Protein AF-A0A356BD73-F1 (afdb_monomer)

pLDDT: mean 81.14, std 15.28, range [37.88, 96.62]

Radius of gyration: 16.32 Å; Cα contacts (8 Å, |Δi|>4): 217; chains: 1; bounding box: 42×40×51 Å

Solvent-accessible surface area (backbone atoms only — not comparable to full-atom values): 10034 Å² total; per-residue (Å²): 132,86,65,68,78,55,99,70,80,75,83,82,78,76,47,51,82,66,52,48,73,67,56,52,49,52,52,56,50,57,73,67,50,93,64,53,36,95,44,61,46,56,65,78,54,105,73,53,75,69,54,76,67,89,63,57,43,57,59,47,44,9,49,17,48,51,39,27,76,73,53,18,36,55,14,18,31,51,34,12,46,51,12,33,91,86,42,83,63,45,68,65,70,75,37,61,70,59,16,45,50,31,33,51,51,20,49,43,48,51,69,70,44,62,80,44,76,42,32,64,66,61,42,60,47,49,59,97,35,68,64,52,43,51,47,26,49,50,46,67,70,37,33,67,78,66,33,40,81,58,80,91,34,71,56,52,53,52,25,50,52,56,40,49,69,68,66,52,72,89,82,81,77,132

Foldseek 3Di:
DFDFPDPDDPPPDQLLVVADPVLVVVLVVQCPDDAQDNLAGDPDDPPRPLALDADQESNSLNSLSVSVVVNRLSSLLRNLLQQDPPRPRYDGPHDPVSSLVSNLVSLVVLVVCVPPGSSVVSCVNVPPDVSNLVSLVSNQVCCVVRRGDCPPPVSNVVSVVSNCVVPPPPPPDD

Sequence (174 aa):
MIELNASYSPQQFWLGNFVTDTHMNDIIQAEQQPKCHEKFVFPYTEQSSGSFVPLYTLEEQAVCQVMAHRGCIPATLLFGYSMTTEYESSARVICEVNSFQYMFLGIAALLYHHRDRGFYHELQFLYGNMLLYKMCRFLIANNARLGFNVNGHPVMEFCQEVVQEVDVPNTLDS

Nearest PDB structures (foldseek):
  9ez1-assembly1_A  TM=2.229E-01  e=5.476E+00  Danio rerio
  1ovl-assembly1_C  TM=2.489E-01  e=8.134E+00  Homo sapiens

Secondary structure (DSSP, 8-state):
---B----------GGGG--HHHHHHHHHHHHS--SSTT------TT---------SHHHHHHHHHHHHTT-HHHHHHHHHHTSTT-TTS-----HHHHHHHHHHHHHHHHHHTTSTTHHHHHTTTTT-HHHHHHHHHHHHHTTTTTB--TT-HHHHHHHHHHHHHHS------

Structure (mmCIF, N/CA/C/O backbone):
data_AF-A0A356BD73-F1
#
_entry.id   AF-A0A356BD73-F1
#
loop_
_atom_site.group_PDB
_atom_site.id
_atom_site.type_symbol
_atom_site.label_atom_id
_atom_site.label_alt_id
_atom_site.label_comp_id
_atom_site.label_asym_id
_atom_site.label_entity_id
_atom_site.label_seq_id
_atom_site.pdbx_PDB_ins_code
_atom_site.Cartn_x
_atom_site.Cartn_y
_atom_site.Cartn_z
_atom_site.occupancy
_atom_site.B_iso_or_equiv
_atom_site.auth_seq_id
_atom_site.auth_comp_id
_atom_site.auth_asym_id
_atom_site.auth_atom_id
_atom_site.pdbx_PDB_model_num
ATOM 1 N N . MET A 1 1 ? 4.579 -16.353 -5.656 1.00 39.03 1 MET A N 1
ATOM 2 C CA . MET A 1 1 ? 5.858 -15.991 -5.012 1.00 39.03 1 MET A CA 1
ATOM 3 C C . MET A 1 1 ? 6.636 -15.223 -6.065 1.00 39.03 1 MET A C 1
ATOM 5 O O . MET A 1 1 ? 6.817 -15.778 -7.139 1.00 39.03 1 MET A O 1
ATOM 9 N N . ILE A 1 2 ? 6.929 -13.937 -5.856 1.00 48.56 2 ILE A N 1
ATOM 10 C CA . ILE A 1 2 ? 7.635 -13.133 -6.866 1.00 48.56 2 ILE A CA 1
ATOM 11 C C . ILE A 1 2 ? 9.124 -13.465 -6.740 1.00 48.56 2 ILE A C 1
ATOM 13 O O . ILE A 1 2 ? 9.706 -13.223 -5.683 1.00 48.56 2 ILE A O 1
ATOM 17 N N . GLU A 1 3 ? 9.713 -14.073 -7.770 1.00 44.47 3 GLU A N 1
ATOM 18 C CA . GLU A 1 3 ? 11.138 -14.414 -7.779 1.00 44.47 3 GLU A CA 1
ATOM 19 C C . GLU A 1 3 ? 11.983 -13.142 -7.926 1.00 44.47 3 GLU A C 1
ATOM 21 O O . GLU A 1 3 ? 11.762 -12.327 -8.823 1.00 44.47 3 GLU A O 1
ATOM 26 N N . LEU A 1 4 ? 12.923 -12.959 -6.997 1.00 50.62 4 LEU A N 1
ATOM 27 C CA . LEU A 1 4 ? 13.861 -11.840 -6.944 1.00 50.62 4 LEU A CA 1
ATOM 28 C C . LEU A 1 4 ? 15.207 -12.308 -7.498 1.00 50.62 4 LEU A C 1
ATOM 30 O O . LEU A 1 4 ? 15.822 -13.207 -6.931 1.00 50.62 4 LEU A O 1
ATOM 34 N N . ASN A 1 5 ? 15.700 -11.665 -8.556 1.00 53.47 5 ASN A N 1
ATOM 35 C CA . ASN A 1 5 ? 17.013 -11.974 -9.140 1.00 53.47 5 ASN A CA 1
ATOM 36 C C . ASN A 1 5 ? 18.177 -11.168 -8.523 1.00 53.47 5 ASN A C 1
ATOM 38 O O . ASN A 1 5 ? 19.206 -10.977 -9.170 1.00 53.47 5 ASN A O 1
ATOM 42 N N . ALA A 1 6 ? 18.052 -10.678 -7.284 1.00 49.66 6 ALA A N 1
ATOM 43 C CA . ALA A 1 6 ? 19.052 -9.802 -6.667 1.00 49.66 6 ALA A CA 1
ATOM 44 C C . ALA A 1 6 ? 19.746 -10.436 -5.449 1.00 49.66 6 ALA A C 1
ATOM 46 O O . ALA A 1 6 ? 19.098 -10.948 -4.541 1.00 49.66 6 ALA A O 1
ATOM 47 N N . SER A 1 7 ? 21.075 -10.293 -5.372 1.00 47.16 7 SER A N 1
ATOM 48 C CA . SER A 1 7 ? 21.931 -10.639 -4.220 1.00 47.16 7 SER A CA 1
ATOM 49 C C . SER A 1 7 ? 21.804 -9.661 -3.036 1.00 47.16 7 SER A C 1
ATOM 51 O O . SER A 1 7 ? 22.706 -9.558 -2.204 1.00 47.16 7 SER A O 1
ATOM 53 N N . TYR A 1 8 ? 20.719 -8.888 -2.985 1.00 45.91 8 TYR A N 1
ATOM 54 C CA . TYR A 1 8 ? 20.432 -7.912 -1.943 1.00 45.91 8 TYR A CA 1
ATOM 55 C C . TYR A 1 8 ? 19.496 -8.579 -0.937 1.00 45.91 8 TYR A C 1
ATOM 57 O O . TYR A 1 8 ? 18.378 -8.944 -1.285 1.00 45.91 8 TYR A O 1
ATOM 65 N N . SER A 1 9 ? 19.961 -8.766 0.298 1.00 46.22 9 SER A N 1
ATOM 66 C CA . SER A 1 9 ? 19.126 -9.217 1.415 1.00 46.22 9 SER A CA 1
ATOM 67 C C . SER A 1 9 ? 18.729 -7.989 2.233 1.00 46.22 9 SER A C 1
ATOM 69 O O . SER A 1 9 ? 19.384 -7.715 3.245 1.00 46.22 9 SER A O 1
ATOM 71 N N . PRO A 1 10 ? 17.721 -7.200 1.812 1.00 53.19 10 PRO A N 1
ATOM 72 C CA . PRO A 1 10 ? 17.228 -6.120 2.650 1.00 53.19 10 PRO A CA 1
ATOM 73 C C . PRO A 1 10 ? 16.808 -6.729 3.987 1.00 53.19 10 PRO A C 1
ATOM 75 O O . PRO A 1 10 ? 16.071 -7.716 4.020 1.00 53.19 10 PRO A O 1
ATOM 78 N N . GLN A 1 11 ? 17.300 -6.174 5.094 1.00 54.62 11 GLN A N 1
ATOM 79 C CA . GLN A 1 11 ? 16.805 -6.564 6.408 1.00 54.62 11 GLN A CA 1
ATOM 80 C C . GLN A 1 11 ? 15.311 -6.229 6.446 1.00 54.62 11 GLN A C 1
ATOM 82 O O . GLN A 1 11 ? 14.909 -5.068 6.372 1.00 54.62 11 GLN A O 1
ATOM 87 N N . GLN A 1 12 ? 14.474 -7.265 6.470 1.00 65.88 12 GLN A N 1
ATOM 88 C CA . GLN A 1 12 ? 13.034 -7.111 6.593 1.00 65.88 12 GLN A CA 1
ATOM 89 C C . GLN A 1 12 ? 12.735 -6.758 8.049 1.00 65.88 12 GLN A C 1
ATOM 91 O O . GLN A 1 12 ? 12.734 -7.622 8.922 1.00 65.88 12 GLN A O 1
ATOM 96 N N . PHE A 1 13 ? 12.542 -5.470 8.326 1.00 70.19 13 PHE A N 1
ATOM 97 C CA . PHE A 1 13 ? 12.219 -5.008 9.670 1.00 70.19 13 PHE A CA 1
ATOM 98 C C . PHE A 1 13 ? 10.726 -5.174 9.957 1.00 70.19 13 PHE A C 1
ATOM 100 O O . PHE A 1 13 ? 9.863 -4.687 9.220 1.00 70.19 13 PHE A O 1
ATOM 107 N N . TRP A 1 14 ? 10.433 -5.851 11.063 1.00 85.62 14 TRP A N 1
ATOM 108 C CA . TRP A 1 14 ? 9.112 -5.849 11.671 1.00 85.62 14 TRP A CA 1
ATOM 109 C C . TRP A 1 14 ? 8.980 -4.620 12.575 1.00 85.62 14 TRP A C 1
ATOM 111 O O . TRP A 1 14 ? 9.546 -4.568 13.667 1.00 85.62 14 TRP A O 1
A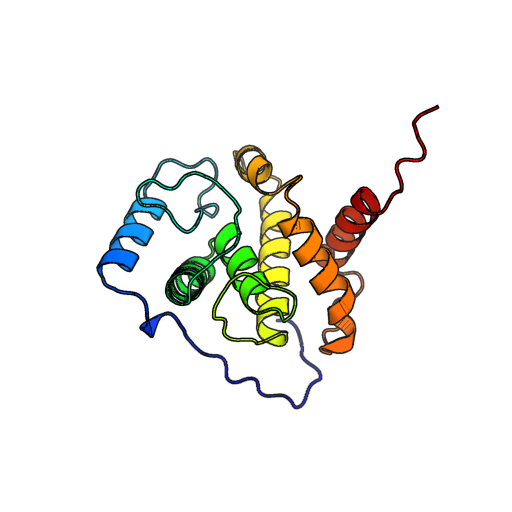TOM 121 N N . LEU A 1 15 ? 8.245 -3.620 12.096 1.00 86.50 15 LEU A N 1
ATOM 122 C CA . LEU A 1 15 ? 7.874 -2.414 12.828 1.00 86.50 15 LEU A CA 1
ATOM 123 C C . LEU A 1 15 ? 6.766 -2.671 13.847 1.00 86.50 15 LEU A C 1
ATOM 125 O O . LEU A 1 15 ? 6.586 -1.856 14.742 1.00 86.50 15 LEU A O 1
ATOM 129 N N . GLY A 1 16 ? 6.055 -3.802 13.773 1.00 82.69 16 GLY A N 1
ATOM 130 C CA . GLY A 1 16 ? 4.978 -4.123 14.715 1.00 82.69 16 GLY A CA 1
ATOM 131 C C . GLY A 1 16 ? 5.400 -4.119 16.195 1.00 82.69 16 GLY A C 1
ATOM 132 O O . GLY A 1 16 ? 4.548 -3.999 17.063 1.00 82.69 16 GLY A O 1
ATOM 133 N N . ASN A 1 17 ? 6.702 -4.166 16.497 1.00 85.00 17 ASN A N 1
ATOM 134 C CA . ASN A 1 17 ? 7.230 -3.986 17.856 1.00 85.00 17 ASN A CA 1
ATOM 135 C C . ASN A 1 17 ? 7.041 -2.561 18.421 1.00 85.00 17 ASN A C 1
ATOM 137 O O . ASN A 1 17 ? 7.172 -2.372 19.625 1.00 85.00 17 ASN A O 1
ATOM 141 N N . PHE A 1 18 ? 6.756 -1.567 17.574 1.00 85.31 18 PHE A N 1
ATOM 142 C CA . PHE A 1 18 ? 6.433 -0.192 17.977 1.00 85.31 18 PHE A CA 1
ATOM 143 C C . PHE A 1 18 ? 4.932 0.014 18.243 1.00 85.31 18 PHE A C 1
ATOM 145 O O . PHE A 1 18 ? 4.508 1.104 18.624 1.00 85.31 18 PHE A O 1
ATOM 152 N N . VAL A 1 19 ? 4.107 -1.015 18.033 1.00 88.00 19 VAL A N 1
ATOM 153 C CA . VAL A 1 19 ? 2.661 -0.949 18.259 1.00 88.00 19 VAL A CA 1
ATOM 154 C C . VAL A 1 19 ? 2.375 -1.153 19.747 1.00 88.00 19 VAL A C 1
ATOM 156 O O . VAL A 1 19 ? 2.869 -2.095 20.361 1.00 88.00 19 VAL A O 1
ATOM 159 N N . THR A 1 20 ? 1.582 -0.256 20.334 1.00 88.44 20 THR A N 1
ATOM 160 C CA . THR A 1 20 ? 1.155 -0.332 21.736 1.00 88.44 20 THR A CA 1
ATOM 161 C C . THR A 1 20 ? -0.132 -1.147 21.864 1.00 88.44 20 THR A C 1
ATOM 163 O O . THR A 1 20 ? -0.847 -1.354 20.881 1.00 88.44 20 THR A O 1
ATOM 166 N N . ASP A 1 21 ? -0.485 -1.553 23.084 1.00 87.62 21 ASP A N 1
ATOM 167 C CA . ASP A 1 21 ? -1.770 -2.217 23.342 1.00 87.62 21 ASP A CA 1
ATOM 168 C C . ASP A 1 21 ? -2.966 -1.346 22.924 1.00 87.62 21 ASP A C 1
ATOM 170 O O . ASP A 1 21 ? -3.956 -1.860 22.409 1.00 87.62 21 ASP A O 1
ATOM 174 N N . THR A 1 22 ? -2.860 -0.021 23.078 1.00 86.25 22 THR A N 1
ATOM 175 C CA . THR A 1 22 ? -3.878 0.930 22.608 1.00 86.25 22 THR A CA 1
ATOM 176 C C . THR A 1 22 ? -4.063 0.831 21.099 1.00 86.25 22 THR A C 1
ATOM 178 O O . THR A 1 22 ? -5.174 0.594 20.641 1.00 86.25 22 THR A O 1
ATOM 181 N N . HIS A 1 23 ? -2.971 0.889 20.330 1.00 87.25 23 HIS A N 1
ATOM 182 C CA . HIS A 1 23 ? -3.038 0.731 18.877 1.00 87.25 23 HIS A CA 1
ATOM 183 C C . HIS A 1 23 ? -3.635 -0.627 18.474 1.00 87.25 23 HIS A C 1
ATOM 185 O O . HIS A 1 23 ? -4.400 -0.712 17.517 1.00 87.25 23 HIS A O 1
ATOM 191 N N . MET A 1 24 ? -3.312 -1.703 19.199 1.00 87.25 24 MET A N 1
ATOM 192 C CA . MET A 1 24 ? -3.894 -3.021 18.932 1.00 87.25 24 MET A CA 1
ATOM 193 C C . MET A 1 24 ? -5.399 -3.061 19.195 1.00 87.25 24 MET A C 1
ATOM 195 O O . MET A 1 24 ? -6.131 -3.669 18.411 1.00 87.25 24 MET A O 1
ATOM 199 N N . ASN A 1 25 ? -5.866 -2.411 20.261 1.00 85.38 25 ASN A N 1
ATOM 200 C CA . ASN A 1 25 ? -7.292 -2.283 20.546 1.00 85.38 25 ASN A CA 1
ATOM 201 C C . ASN A 1 25 ? -8.006 -1.487 19.447 1.00 85.38 25 ASN A C 1
ATOM 203 O O . ASN A 1 25 ? -9.061 -1.923 18.989 1.00 85.38 25 ASN A O 1
ATOM 207 N N . ASP A 1 26 ? -7.399 -0.404 18.958 1.00 82.56 26 ASP A N 1
ATOM 208 C CA . ASP A 1 26 ? -7.949 0.401 17.862 1.00 82.56 26 ASP A CA 1
ATOM 209 C C . ASP A 1 26 ? -8.076 -0.419 16.570 1.00 82.56 26 ASP A C 1
ATOM 211 O O . ASP A 1 26 ? -9.109 -0.377 15.900 1.00 82.56 26 ASP A O 1
ATOM 215 N N . ILE A 1 27 ? -7.064 -1.235 16.241 1.00 85.56 27 ILE A N 1
ATOM 216 C CA . ILE A 1 27 ? -7.114 -2.154 15.091 1.00 85.56 27 ILE A CA 1
ATOM 217 C C . ILE A 1 27 ? -8.271 -3.146 15.248 1.00 85.56 27 ILE A C 1
ATOM 219 O O . ILE A 1 27 ? -9.057 -3.327 14.318 1.00 85.56 27 ILE A O 1
ATOM 223 N N . ILE A 1 28 ? -8.393 -3.786 16.416 1.00 86.25 28 ILE A N 1
ATOM 224 C CA . ILE A 1 28 ? -9.462 -4.759 16.689 1.00 86.25 28 ILE A CA 1
ATOM 225 C C . ILE A 1 28 ? -10.837 -4.091 16.578 1.00 86.25 28 ILE A C 1
ATOM 227 O O . ILE A 1 28 ? -11.763 -4.670 16.009 1.00 86.25 28 ILE A O 1
ATOM 231 N N . GLN A 1 29 ? -10.980 -2.867 17.084 1.00 82.44 29 GLN A N 1
ATOM 232 C CA . GLN A 1 29 ? -12.223 -2.112 16.993 1.00 82.44 29 GLN A CA 1
ATOM 233 C C . GLN A 1 29 ? -12.560 -1.755 15.538 1.00 82.44 29 GLN A C 1
ATOM 235 O O . GLN A 1 29 ? -13.697 -1.958 15.110 1.00 82.44 29 GLN A O 1
ATOM 240 N N . ALA A 1 30 ? -11.588 -1.290 14.750 1.00 79.00 30 ALA A N 1
ATOM 241 C CA . ALA A 1 30 ? -11.773 -0.986 13.329 1.00 79.00 30 ALA A CA 1
ATOM 242 C C . ALA A 1 30 ? -12.164 -2.236 12.513 1.00 79.00 30 ALA A C 1
ATOM 244 O O . ALA A 1 30 ? -13.038 -2.195 11.642 1.00 79.00 30 ALA A O 1
ATOM 245 N N . GLU A 1 31 ? -11.591 -3.396 12.840 1.00 82.12 31 GLU A N 1
ATOM 246 C CA . GLU A 1 31 ? -11.967 -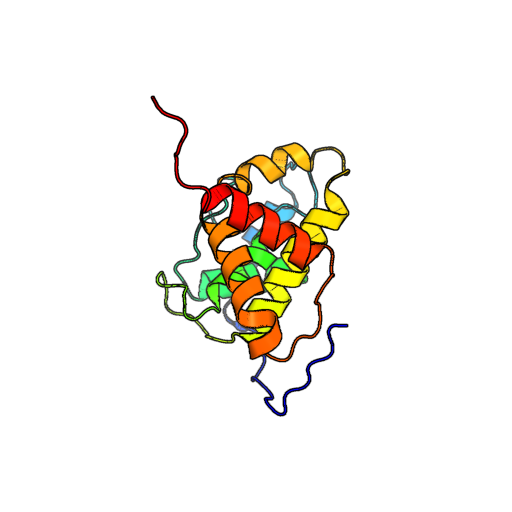4.685 12.248 1.00 82.12 31 GLU A CA 1
ATOM 247 C C . GLU A 1 31 ? -13.407 -5.110 12.576 1.00 82.12 31 GLU A C 1
ATOM 249 O O . GLU A 1 31 ? -13.988 -5.900 11.832 1.00 82.12 31 GLU A O 1
ATOM 254 N N . GLN A 1 32 ? -14.022 -4.569 13.626 1.00 83.06 32 GLN A N 1
ATOM 255 C CA . GLN A 1 32 ? -15.405 -4.873 14.015 1.00 83.06 32 GLN A CA 1
ATOM 256 C C . GLN A 1 32 ? -16.428 -3.866 13.481 1.00 83.06 32 GLN A C 1
ATOM 258 O O . GLN A 1 32 ? -17.625 -4.157 13.474 1.00 83.06 32 GLN A O 1
ATOM 263 N N . GLN A 1 33 ? -15.988 -2.697 13.010 1.00 77.88 33 GLN A N 1
ATOM 264 C CA . GLN A 1 33 ? -16.898 -1.691 12.474 1.00 77.88 33 GLN A CA 1
ATOM 265 C C . GLN A 1 33 ? -17.633 -2.186 11.212 1.00 77.88 33 GLN A C 1
ATOM 267 O O . GLN A 1 33 ? -17.058 -2.955 10.421 1.00 77.88 33 GLN A O 1
ATOM 272 N N . PRO A 1 34 ? -18.892 -1.740 10.998 1.00 76.62 34 PRO A N 1
ATOM 273 C CA . PRO A 1 34 ? -19.625 -2.002 9.766 1.00 76.62 34 PRO A CA 1
ATOM 274 C C . PRO A 1 34 ? -18.846 -1.488 8.555 1.00 76.62 34 PRO A C 1
ATOM 276 O O . PRO A 1 34 ? -18.444 -0.329 8.518 1.00 76.62 34 PRO A O 1
ATOM 279 N N . LYS A 1 35 ? -18.656 -2.355 7.564 1.00 78.69 35 LYS A N 1
ATOM 280 C CA . LYS A 1 35 ? -17.924 -2.062 6.328 1.00 78.69 35 LYS A CA 1
ATOM 281 C C . LYS A 1 35 ? -18.596 -2.732 5.147 1.00 78.69 35 LYS A C 1
ATOM 283 O O . LYS A 1 35 ? -19.306 -3.726 5.315 1.00 78.69 35 LYS A O 1
ATOM 288 N N . CYS A 1 36 ? -18.372 -2.189 3.958 1.00 82.56 36 CYS A N 1
ATOM 289 C CA . CYS A 1 36 ? -18.899 -2.766 2.730 1.00 82.56 36 CYS A CA 1
ATOM 290 C C . CYS A 1 36 ? -18.032 -3.926 2.229 1.00 82.56 36 CYS A C 1
ATOM 292 O O . CYS A 1 36 ? -18.533 -4.760 1.479 1.00 82.56 36 CYS A O 1
ATOM 294 N N . HIS A 1 37 ? -16.772 -4.025 2.673 1.00 85.94 37 HIS A N 1
ATOM 295 C CA . HIS A 1 37 ? -15.905 -5.169 2.391 1.00 85.94 37 HIS A CA 1
ATOM 296 C C . HIS A 1 37 ? -14.920 -5.465 3.534 1.00 85.94 37 HIS A C 1
ATOM 298 O O . HIS A 1 37 ? -14.205 -4.577 3.984 1.00 85.94 37 HIS A O 1
ATOM 304 N N . GLU A 1 38 ? -14.804 -6.728 3.963 1.00 84.50 38 GLU A N 1
ATOM 305 C CA . GLU A 1 38 ? -14.040 -7.130 5.163 1.00 84.50 38 GLU A CA 1
ATOM 306 C C . GLU A 1 38 ? -12.545 -6.790 5.123 1.00 84.50 38 GLU A C 1
ATOM 308 O O . GLU A 1 38 ? -11.927 -6.569 6.163 1.00 84.50 38 GLU A O 1
ATOM 313 N N . LYS A 1 39 ? -11.957 -6.748 3.925 1.00 86.81 39 LYS A N 1
ATOM 314 C CA . LYS A 1 39 ? -10.533 -6.430 3.718 1.00 86.81 39 LYS A CA 1
ATOM 315 C C . LYS A 1 39 ? -10.247 -4.942 3.515 1.00 86.81 39 LYS A C 1
ATOM 317 O O . LYS A 1 39 ? -9.103 -4.573 3.258 1.00 86.81 39 LYS A O 1
ATOM 322 N N . PHE A 1 40 ? -11.264 -4.093 3.622 1.00 83.88 40 PHE A N 1
ATOM 323 C CA . PHE A 1 40 ? -11.131 -2.646 3.524 1.00 83.88 40 PHE A CA 1
ATOM 324 C C . PHE A 1 40 ? -11.254 -2.033 4.915 1.00 83.88 40 PHE A C 1
ATOM 326 O O . PHE A 1 40 ? -12.345 -1.815 5.430 1.00 83.88 40 PHE A O 1
ATOM 333 N N . VAL A 1 41 ? -10.105 -1.819 5.555 1.00 82.31 41 VAL A N 1
ATOM 334 C CA . VAL A 1 41 ? -10.029 -1.176 6.870 1.00 82.31 41 VAL A CA 1
ATOM 335 C C . VAL A 1 41 ? -9.023 -0.039 6.773 1.00 82.31 41 VAL A C 1
ATOM 337 O O . VAL A 1 41 ? -7.826 -0.274 6.631 1.00 82.31 41 VAL A O 1
ATOM 340 N N . PHE A 1 42 ? -9.478 1.206 6.806 1.00 74.06 42 PHE A N 1
ATOM 341 C CA . PHE A 1 42 ? -8.552 2.330 6.705 1.00 74.06 42 PHE A CA 1
ATOM 342 C C . PHE A 1 42 ? -7.756 2.477 8.006 1.00 74.06 42 PHE A C 1
ATOM 344 O O . PHE A 1 42 ? -8.361 2.559 9.077 1.00 74.06 42 PHE A O 1
ATOM 351 N N . PRO A 1 43 ? -6.416 2.471 7.936 1.00 64.06 43 PRO A N 1
ATOM 352 C CA . PRO A 1 43 ? -5.591 2.700 9.107 1.00 64.06 43 PRO A CA 1
ATOM 353 C C . PRO A 1 43 ? -5.702 4.177 9.518 1.00 64.06 43 PRO A C 1
ATOM 355 O O . PRO A 1 43 ? -5.758 5.053 8.661 1.00 64.06 43 PRO A O 1
ATOM 358 N N . TYR A 1 44 ? -5.692 4.437 10.826 1.00 58.03 44 TYR A N 1
ATOM 359 C CA . TYR A 1 44 ? -5.688 5.764 11.456 1.00 58.03 44 TYR A CA 1
ATOM 360 C C . TYR A 1 44 ? -6.963 6.600 11.388 1.00 58.03 44 TYR A C 1
ATOM 362 O O . TYR A 1 44 ? -7.326 7.202 10.384 1.00 58.03 44 TYR A O 1
ATOM 370 N N . THR A 1 45 ? -7.599 6.697 12.550 1.00 51.38 45 THR A N 1
ATOM 371 C CA . THR A 1 45 ? -8.048 7.913 13.256 1.00 51.38 45 THR A CA 1
ATOM 372 C C . THR A 1 45 ? -8.822 7.410 14.475 1.00 51.38 45 THR A C 1
ATOM 374 O O . THR A 1 45 ? -9.413 6.334 14.402 1.00 51.38 45 THR A O 1
ATOM 377 N N . GLU A 1 46 ? -8.891 8.173 15.570 1.00 47.84 46 GLU A N 1
ATOM 378 C CA . GLU A 1 46 ? -9.754 7.865 16.735 1.00 47.84 46 GLU A CA 1
ATOM 379 C C . GLU A 1 46 ? -11.225 7.565 16.341 1.00 47.84 46 GLU A C 1
ATOM 381 O O . GLU A 1 46 ? -12.012 7.083 17.153 1.00 47.84 46 GLU A O 1
ATOM 386 N N . GLN A 1 47 ? -11.602 7.842 15.083 1.00 44.09 47 GLN A N 1
ATOM 387 C CA . GLN A 1 47 ? -12.901 7.571 14.472 1.00 44.09 47 GLN A CA 1
ATOM 388 C C . GLN A 1 47 ? -12.828 7.154 12.985 1.00 44.09 47 GLN A C 1
ATOM 390 O O . GLN A 1 47 ? -13.743 7.494 12.240 1.00 44.09 47 GLN A O 1
ATOM 395 N N . SER A 1 48 ? -11.781 6.445 12.530 1.00 48.88 48 SER A N 1
ATOM 396 C CA . SER A 1 48 ? -11.747 5.760 11.211 1.00 48.88 48 SER A CA 1
ATOM 397 C C . SER A 1 48 ? -12.440 6.532 10.065 1.00 48.88 48 SER A C 1
ATOM 399 O O . SER A 1 48 ? -13.478 6.115 9.552 1.00 48.88 48 SER A O 1
ATOM 401 N N . SER A 1 49 ? -11.891 7.682 9.673 1.00 49.22 49 SER A N 1
ATOM 402 C CA . SER A 1 49 ? -12.480 8.648 8.728 1.00 49.22 49 SER A CA 1
ATOM 403 C C . SER A 1 49 ? -12.543 8.191 7.257 1.00 49.22 49 SER A C 1
ATOM 405 O O . SER A 1 49 ? -12.690 9.017 6.353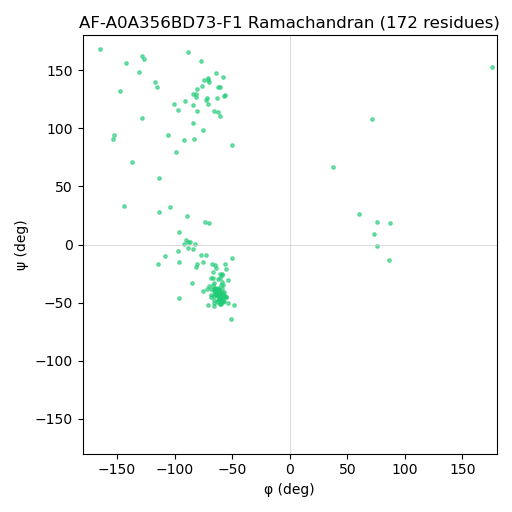 1.00 49.22 49 SER A O 1
ATOM 407 N N . GLY A 1 50 ? -12.427 6.886 6.988 1.00 61.59 50 GLY A N 1
ATOM 408 C CA . GLY A 1 50 ? -12.673 6.293 5.669 1.00 61.59 50 GLY A CA 1
ATOM 409 C C . GLY A 1 50 ? -11.774 6.812 4.546 1.00 61.59 50 GLY A C 1
ATOM 410 O O . GLY A 1 50 ? -12.195 6.829 3.398 1.00 61.59 50 GLY A O 1
ATOM 411 N N . SER A 1 51 ? -10.571 7.302 4.849 1.00 73.00 51 SER A N 1
ATOM 412 C CA . SER A 1 51 ? -9.769 8.043 3.872 1.00 73.00 51 SER A CA 1
ATOM 413 C C . SER A 1 51 ? -8.457 7.341 3.536 1.00 73.00 51 SER A C 1
ATOM 415 O O . SER A 1 51 ? -7.757 6.824 4.404 1.00 73.00 51 SER A O 1
ATOM 417 N N . PHE A 1 52 ? -8.092 7.363 2.255 1.00 85.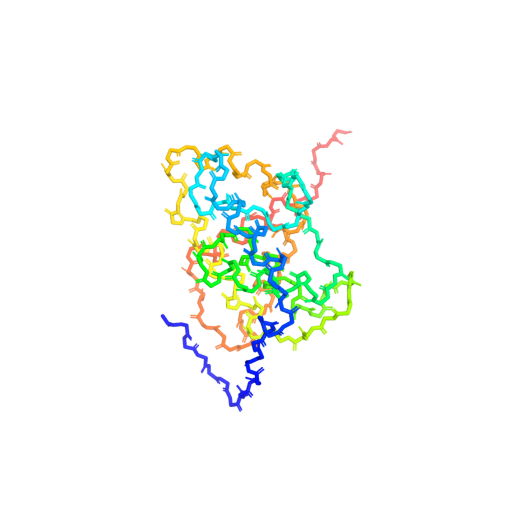06 52 PHE A N 1
ATOM 418 C CA . PHE A 1 52 ? -6.805 6.878 1.767 1.00 85.06 52 PHE A CA 1
ATOM 419 C C . PHE A 1 52 ? -5.795 8.026 1.732 1.00 85.06 52 PHE A C 1
ATOM 421 O O . PHE A 1 52 ? -5.709 8.766 0.752 1.00 85.06 52 PHE A O 1
ATOM 428 N N . VAL A 1 53 ? -5.073 8.225 2.832 1.00 85.12 53 VAL A N 1
ATOM 429 C CA . VAL A 1 53 ? -4.195 9.388 3.028 1.00 8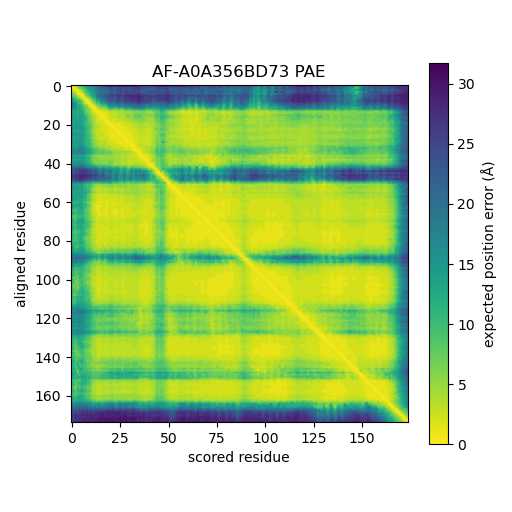5.12 53 VAL A CA 1
ATOM 430 C C . VAL A 1 53 ? -2.774 8.969 3.404 1.00 85.12 53 VAL A C 1
ATOM 432 O O . VAL A 1 53 ? -2.572 7.838 3.848 1.00 85.12 53 VAL A O 1
ATOM 435 N N . PRO A 1 54 ? -1.777 9.852 3.209 1.00 87.06 54 PRO A N 1
ATOM 436 C CA . PRO A 1 54 ? -0.406 9.577 3.617 1.00 87.06 54 PRO A CA 1
ATOM 437 C C . PRO A 1 54 ? -0.304 9.276 5.127 1.00 87.06 54 PRO A C 1
ATOM 439 O O . PRO A 1 54 ? -0.987 9.893 5.934 1.00 87.06 54 PRO A O 1
ATOM 442 N N . LEU A 1 55 ? 0.588 8.355 5.486 1.00 87.62 55 LEU A N 1
ATOM 443 C CA . LEU A 1 55 ? 1.161 8.129 6.815 1.00 87.62 55 LEU A CA 1
ATOM 444 C C . LEU A 1 55 ? 2.242 9.178 7.164 1.00 87.62 55 LEU A C 1
ATOM 446 O O . LEU A 1 55 ? 3.124 9.465 6.352 1.00 87.62 55 LEU A O 1
ATOM 450 N N . TYR A 1 56 ? 2.237 9.698 8.381 1.00 84.31 56 TYR A N 1
ATOM 451 C CA . TYR A 1 56 ? 3.097 10.776 8.869 1.00 84.31 56 TYR A CA 1
ATOM 452 C C . TYR A 1 56 ? 4.076 10.342 9.968 1.00 84.31 56 TYR A C 1
ATOM 454 O O . TYR A 1 56 ? 5.067 11.034 10.209 1.00 84.31 56 TYR A O 1
ATOM 462 N N . THR A 1 57 ? 3.855 9.193 10.613 1.00 85.50 57 THR A N 1
ATOM 463 C CA . THR A 1 57 ? 4.659 8.732 11.761 1.00 85.50 57 THR A CA 1
ATOM 464 C C . THR A 1 57 ? 5.178 7.298 11.593 1.00 85.50 57 THR A C 1
ATOM 466 O O . THR A 1 57 ? 4.703 6.541 10.743 1.00 85.50 57 THR A O 1
ATOM 469 N N . LEU A 1 58 ? 6.190 6.909 12.382 1.00 86.06 58 LEU A N 1
ATOM 470 C CA . LEU A 1 58 ? 6.721 5.537 12.367 1.00 86.06 58 LEU A CA 1
ATOM 471 C C . LEU A 1 58 ? 5.709 4.561 12.980 1.00 86.06 58 LEU A C 1
ATOM 473 O O . LEU A 1 58 ? 5.560 3.433 12.516 1.00 86.06 58 LEU A O 1
ATOM 477 N N . GLU A 1 59 ? 4.986 5.023 13.993 1.00 87.12 59 GLU A N 1
ATOM 478 C CA . GLU A 1 59 ? 3.844 4.355 14.594 1.00 87.12 59 GLU A CA 1
ATOM 479 C C . GLU A 1 59 ? 2.793 4.059 13.519 1.00 87.12 59 GLU A C 1
ATOM 481 O O . GLU A 1 59 ? 2.329 2.922 13.423 1.00 87.12 59 GLU A O 1
ATOM 486 N N . GLU A 1 60 ? 2.522 5.034 12.640 1.00 86.81 60 GLU A N 1
ATOM 487 C CA . GLU A 1 60 ? 1.647 4.871 11.475 1.00 86.81 60 GLU A CA 1
ATOM 488 C C . GLU A 1 60 ? 2.075 3.784 10.507 1.00 86.81 60 GLU A C 1
ATOM 490 O O . GLU A 1 60 ? 1.261 2.953 10.085 1.00 86.81 60 GLU A O 1
ATOM 495 N N . GLN A 1 61 ? 3.368 3.716 10.219 1.00 89.19 61 GLN A N 1
ATOM 496 C CA . GLN A 1 61 ? 3.927 2.629 9.426 1.00 89.19 61 GLN A CA 1
ATOM 497 C C . GLN A 1 61 ? 3.801 1.277 10.141 1.00 89.19 61 GLN A C 1
ATOM 499 O O . GLN A 1 61 ? 3.486 0.275 9.499 1.00 89.19 61 GLN A O 1
ATOM 50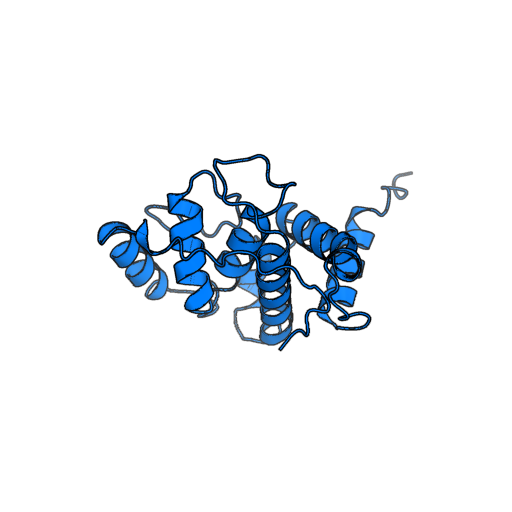4 N N . ALA A 1 62 ? 4.002 1.239 11.460 1.00 90.69 62 ALA A N 1
ATOM 505 C CA . ALA A 1 62 ? 3.935 0.022 12.260 1.00 90.69 62 ALA A CA 1
ATOM 506 C C . ALA A 1 62 ? 2.525 -0.584 12.302 1.00 90.69 62 ALA A C 1
ATOM 508 O O . ALA A 1 62 ? 2.358 -1.775 12.030 1.00 90.69 62 ALA A O 1
ATOM 509 N N . VAL A 1 63 ? 1.498 0.226 12.571 1.00 90.25 63 VAL A N 1
ATOM 510 C CA . VAL A 1 63 ? 0.097 -0.228 12.535 1.00 90.25 63 VAL A CA 1
ATOM 511 C C . VAL A 1 63 ? -0.302 -0.654 11.131 1.00 90.25 63 VAL A C 1
ATOM 513 O O . VAL A 1 63 ? -0.907 -1.716 10.972 1.00 90.25 63 VAL A O 1
ATOM 516 N N . CYS A 1 64 ? 0.082 0.106 10.099 1.00 90.56 64 CYS A N 1
ATOM 517 C CA . CYS A 1 64 ? -0.214 -0.291 8.725 1.00 90.56 64 CYS A CA 1
ATOM 518 C C . CYS A 1 64 ? 0.452 -1.620 8.361 1.00 90.56 64 CYS A C 1
ATOM 520 O O . CYS A 1 64 ? -0.180 -2.439 7.698 1.00 90.56 64 CYS A O 1
ATOM 522 N N . GLN A 1 65 ? 1.679 -1.882 8.825 1.00 92.62 65 GLN A N 1
ATOM 523 C CA . GLN A 1 65 ? 2.330 -3.176 8.624 1.00 92.62 65 GLN A CA 1
ATOM 524 C C . GLN A 1 65 ? 1.539 -4.312 9.288 1.00 92.62 65 GLN A C 1
ATOM 526 O O . GLN A 1 65 ? 1.304 -5.340 8.652 1.00 92.62 65 GLN A O 1
ATOM 531 N N . VAL A 1 66 ? 1.076 -4.131 10.530 1.00 92.12 66 VAL A N 1
ATOM 532 C CA . VAL A 1 66 ? 0.246 -5.132 11.224 1.00 92.12 66 VAL A CA 1
ATOM 533 C C . VAL A 1 66 ? -1.055 -5.388 10.462 1.00 92.12 66 VAL A C 1
ATOM 535 O O . VAL A 1 66 ? -1.394 -6.540 10.189 1.00 92.12 66 VAL A O 1
ATOM 538 N N . MET A 1 67 ? -1.768 -4.335 10.062 1.00 92.06 67 MET A N 1
ATOM 539 C CA . MET A 1 67 ? -3.024 -4.458 9.315 1.00 92.06 67 MET A CA 1
ATOM 540 C C . MET A 1 67 ? -2.819 -5.086 7.929 1.00 92.06 67 MET A C 1
ATOM 542 O O . MET A 1 67 ? -3.626 -5.914 7.505 1.00 92.06 67 MET A O 1
ATOM 546 N N . ALA A 1 68 ? -1.726 -4.755 7.236 1.00 93.12 68 ALA A N 1
ATOM 547 C CA . ALA A 1 68 ? -1.363 -5.372 5.963 1.00 93.12 68 ALA A CA 1
ATOM 548 C C . ALA A 1 68 ? -1.169 -6.889 6.110 1.00 93.12 68 ALA A C 1
ATOM 550 O O . ALA A 1 68 ? -1.692 -7.664 5.311 1.00 93.12 68 ALA A O 1
ATOM 551 N N . HIS A 1 69 ? -0.508 -7.337 7.184 1.00 92.2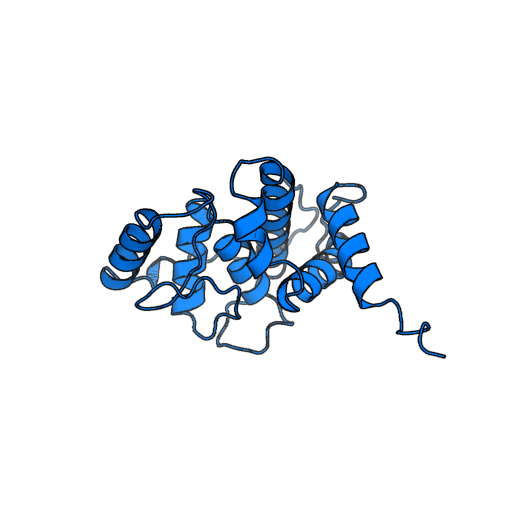5 69 HIS A N 1
ATOM 552 C CA . HIS A 1 69 ? -0.340 -8.767 7.490 1.00 92.25 69 HIS A CA 1
ATOM 553 C C . HIS A 1 69 ? -1.652 -9.476 7.832 1.00 92.25 69 HIS A C 1
ATOM 555 O O . HIS A 1 69 ? -1.775 -10.680 7.619 1.00 92.25 69 HIS A O 1
ATOM 561 N N . ARG A 1 70 ? -2.664 -8.739 8.297 1.00 90.56 70 ARG A N 1
ATOM 562 C CA . ARG A 1 70 ? -4.036 -9.247 8.480 1.00 90.56 70 ARG A CA 1
ATOM 563 C C . ARG A 1 70 ? -4.868 -9.239 7.187 1.00 90.56 70 ARG A C 1
ATOM 565 O O . ARG A 1 70 ? -6.024 -9.673 7.172 1.00 90.56 70 ARG A O 1
ATOM 572 N N . GLY A 1 71 ? -4.275 -8.791 6.082 1.00 90.25 71 GLY A N 1
ATOM 573 C CA . GLY A 1 71 ? -4.884 -8.759 4.755 1.00 90.25 71 GLY A CA 1
ATOM 574 C C . GLY A 1 71 ? -5.686 -7.493 4.467 1.00 90.25 71 GLY A C 1
ATOM 575 O O . GLY A 1 71 ? -6.521 -7.511 3.567 1.00 90.25 71 GLY A O 1
ATOM 576 N N . CYS A 1 72 ? -5.478 -6.408 5.219 1.00 91.56 72 CYS A N 1
ATOM 577 C CA . CYS A 1 72 ? -6.104 -5.128 4.913 1.00 91.56 72 CYS A CA 1
ATOM 578 C C . CYS A 1 72 ? -5.488 -4.505 3.650 1.00 91.56 72 CYS A C 1
ATOM 580 O O . CYS A 1 72 ? -4.288 -4.216 3.608 1.00 91.56 72 CYS A O 1
ATOM 582 N N . ILE A 1 73 ? -6.313 -4.251 2.632 1.00 92.69 73 ILE A N 1
ATOM 583 C CA . ILE A 1 73 ? -5.847 -3.792 1.320 1.00 92.69 73 ILE A CA 1
ATOM 584 C C . ILE A 1 73 ? -5.343 -2.338 1.362 1.00 92.69 73 ILE A C 1
ATOM 586 O O . ILE A 1 73 ? -4.193 -2.121 0.970 1.00 92.69 73 ILE A O 1
ATOM 590 N N . PRO A 1 74 ? -6.100 -1.346 1.885 1.00 91.12 74 PRO A N 1
ATOM 591 C CA . PRO A 1 74 ? -5.592 0.022 2.019 1.00 91.12 74 PRO A CA 1
ATOM 592 C C . PRO A 1 74 ? -4.285 0.106 2.811 1.00 91.12 74 PRO A C 1
ATOM 594 O O . PRO A 1 74 ? -3.341 0.758 2.371 1.00 91.12 74 PRO A O 1
ATOM 597 N N . ALA A 1 75 ? -4.195 -0.601 3.942 1.00 92.38 75 ALA A N 1
ATOM 598 C CA . ALA A 1 75 ? -2.990 -0.607 4.769 1.00 92.38 75 ALA A CA 1
ATOM 599 C C . ALA A 1 75 ? -1.786 -1.211 4.033 1.00 92.38 75 ALA A C 1
ATOM 601 O O . ALA A 1 75 ? -0.679 -0.688 4.136 1.00 92.38 75 ALA A O 1
ATOM 602 N N . THR A 1 76 ? -2.005 -2.268 3.244 1.00 95.00 76 THR A N 1
ATOM 603 C CA . THR A 1 76 ? -0.965 -2.881 2.402 1.00 95.00 76 THR A CA 1
ATOM 604 C C . THR A 1 76 ? -0.393 -1.864 1.413 1.00 95.00 76 THR A C 1
ATOM 606 O O . THR A 1 76 ? 0.826 -1.717 1.310 1.00 95.00 76 THR A O 1
ATOM 609 N N . LEU A 1 77 ? -1.259 -1.119 0.724 1.00 94.50 77 LEU A N 1
ATOM 610 C CA . LEU A 1 77 ? -0.848 -0.096 -0.239 1.00 94.50 77 LEU A CA 1
ATOM 611 C C . LEU A 1 77 ? -0.116 1.073 0.434 1.00 94.50 77 LEU A C 1
ATOM 613 O O . LEU A 1 77 ? 0.983 1.431 0.012 1.00 94.50 77 LEU A O 1
ATOM 617 N N . LEU A 1 78 ? -0.694 1.637 1.500 1.00 92.50 78 LEU A N 1
ATOM 618 C CA . LEU A 1 78 ? -0.124 2.779 2.222 1.00 92.50 78 LEU A CA 1
ATOM 619 C C . LEU A 1 78 ? 1.226 2.439 2.848 1.00 92.50 78 LEU A C 1
ATOM 621 O O . LEU A 1 78 ? 2.179 3.204 2.700 1.00 92.50 78 LEU A O 1
ATOM 625 N N . PHE A 1 79 ? 1.337 1.272 3.488 1.00 93.38 79 PHE A N 1
ATOM 626 C CA . PHE A 1 79 ? 2.599 0.825 4.062 1.00 93.38 79 PHE A CA 1
ATOM 627 C C . PHE A 1 79 ? 3.664 0.657 2.979 1.00 93.38 79 PHE A C 1
ATOM 629 O O . PHE A 1 79 ? 4.761 1.204 3.108 1.00 93.38 79 PHE A O 1
ATOM 636 N N . GLY A 1 80 ? 3.318 -0.024 1.880 1.00 93.94 80 GLY A N 1
ATOM 637 C CA . GLY A 1 80 ? 4.199 -0.185 0.728 1.00 93.94 80 GLY A CA 1
ATOM 638 C C . GLY A 1 80 ? 4.713 1.155 0.212 1.00 93.94 80 GLY A C 1
ATOM 639 O O . GLY A 1 80 ? 5.924 1.348 0.102 1.00 93.94 80 GLY A O 1
ATOM 640 N N . TYR A 1 81 ? 3.817 2.113 -0.022 1.00 93.69 81 TYR A N 1
ATOM 641 C CA . TYR A 1 81 ? 4.189 3.434 -0.519 1.00 93.69 81 TYR A CA 1
ATOM 642 C C . TYR A 1 81 ? 5.054 4.230 0.468 1.00 93.69 81 TYR A C 1
ATOM 644 O O . TYR A 1 81 ? 6.016 4.884 0.061 1.00 93.69 81 TYR A O 1
ATOM 652 N N . SER A 1 82 ? 4.785 4.109 1.769 1.00 92.12 82 SER A N 1
ATOM 653 C CA . SER A 1 82 ? 5.534 4.804 2.821 1.00 92.12 82 SER A CA 1
ATOM 654 C C . SER A 1 82 ? 7.006 4.386 2.939 1.00 92.12 82 SER A C 1
ATOM 656 O O . SER A 1 82 ? 7.807 5.115 3.519 1.00 92.12 82 SER A O 1
ATOM 658 N N . MET A 1 83 ? 7.377 3.236 2.364 1.00 91.69 83 MET A N 1
ATOM 659 C CA . MET A 1 83 ? 8.753 2.723 2.324 1.00 91.69 83 MET A CA 1
ATOM 660 C C . MET A 1 83 ? 9.533 3.153 1.071 1.00 91.69 83 MET A C 1
ATOM 662 O O . MET A 1 83 ? 10.689 2.749 0.900 1.00 91.69 83 MET A O 1
ATOM 666 N N . THR A 1 84 ? 8.918 3.936 0.179 1.00 90.69 84 THR A N 1
ATOM 667 C CA . THR A 1 84 ? 9.584 4.463 -1.020 1.00 90.69 84 THR A CA 1
ATOM 668 C C . THR A 1 84 ? 10.498 5.643 -0.684 1.00 90.69 84 THR A C 1
ATOM 670 O O . THR A 1 84 ? 10.332 6.355 0.312 1.00 90.69 84 THR A O 1
ATOM 673 N N . THR A 1 85 ? 11.469 5.895 -1.557 1.00 87.31 85 THR A N 1
ATOM 674 C CA . THR A 1 85 ? 12.273 7.123 -1.525 1.00 87.31 85 THR A CA 1
ATOM 675 C C . THR A 1 85 ? 11.446 8.357 -1.905 1.00 87.31 85 THR A C 1
ATOM 677 O O . THR A 1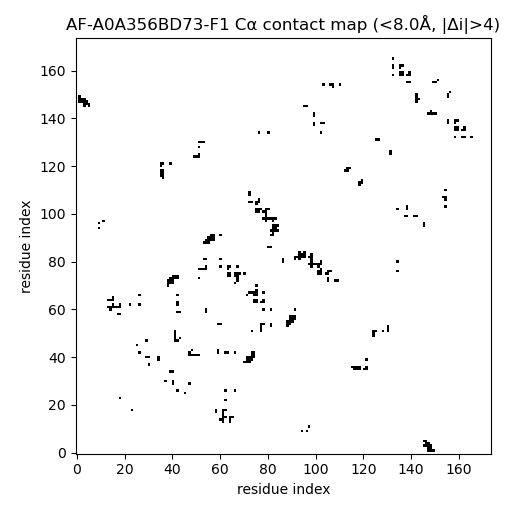 85 ? 11.691 9.425 -1.351 1.00 87.31 85 THR A O 1
ATOM 680 N N . GLU A 1 86 ? 10.412 8.193 -2.735 1.00 84.81 86 GLU A N 1
ATOM 681 C CA . GLU A 1 86 ? 9.477 9.239 -3.193 1.00 84.81 86 GLU A CA 1
ATOM 682 C C . GLU A 1 86 ? 8.487 9.720 -2.116 1.00 84.81 86 GLU A C 1
ATOM 684 O O . GLU A 1 86 ? 7.754 10.689 -2.315 1.00 84.81 86 GLU A O 1
ATOM 689 N N . TYR A 1 87 ? 8.432 9.041 -0.971 1.00 83.88 87 TYR A N 1
ATOM 690 C CA . TYR A 1 87 ? 7.490 9.343 0.095 1.00 83.88 87 TYR A CA 1
ATOM 691 C C . TYR A 1 87 ? 7.976 10.474 1.008 1.00 83.88 87 TYR A C 1
ATOM 693 O O . TYR A 1 87 ? 8.653 10.231 1.995 1.00 83.88 87 TYR A O 1
ATOM 701 N N . GLU A 1 88 ? 7.649 11.728 0.729 1.00 76.62 88 GLU A N 1
ATOM 702 C CA . GLU A 1 88 ? 8.278 12.865 1.428 1.00 76.62 88 GLU A CA 1
ATOM 703 C C . GLU A 1 88 ? 7.765 13.132 2.863 1.00 76.62 88 GLU A C 1
ATOM 705 O O . GLU A 1 88 ? 8.362 13.928 3.584 1.00 76.62 88 GLU A O 1
ATOM 710 N N . SER A 1 89 ? 6.691 12.472 3.312 1.00 67.06 89 SER A N 1
ATOM 711 C CA . SER A 1 89 ? 5.855 12.970 4.422 1.00 67.06 89 SER A CA 1
ATOM 712 C C . SER A 1 89 ? 6.139 12.439 5.841 1.00 67.06 89 SER A C 1
ATOM 714 O O . SER A 1 89 ? 5.342 12.719 6.730 1.00 67.06 89 SER A O 1
ATOM 716 N N . SER A 1 90 ? 7.235 11.719 6.115 1.00 65.31 90 SER A N 1
ATOM 717 C CA . SER A 1 90 ? 7.512 11.207 7.477 1.00 65.31 90 SER A CA 1
ATOM 718 C C . SER A 1 90 ? 8.951 10.733 7.720 1.00 65.31 90 SER A C 1
ATOM 720 O O . SER A 1 90 ? 9.734 10.528 6.784 1.00 65.31 90 SER A O 1
ATOM 722 N N . ALA A 1 91 ? 9.278 10.493 9.000 1.00 69.88 91 ALA A N 1
ATOM 723 C CA . ALA A 1 91 ? 10.378 9.610 9.387 1.00 69.88 91 ALA A CA 1
ATOM 724 C C . ALA A 1 91 ? 10.024 8.172 8.969 1.00 69.88 91 ALA A C 1
ATOM 726 O O . ALA A 1 91 ? 9.055 7.605 9.472 1.00 69.88 91 ALA A O 1
ATOM 727 N N . ARG A 1 92 ? 10.783 7.604 8.023 1.00 75.62 92 ARG A N 1
ATOM 728 C CA . ARG A 1 92 ? 10.451 6.328 7.374 1.00 75.62 92 ARG A CA 1
ATOM 729 C C . ARG A 1 92 ? 11.614 5.354 7.338 1.00 75.62 92 ARG A C 1
ATOM 731 O O . ARG A 1 92 ? 12.767 5.749 7.164 1.00 75.62 92 ARG A O 1
ATOM 738 N N . VAL A 1 93 ? 11.284 4.068 7.405 1.00 80.00 93 VAL A N 1
ATOM 739 C CA . VAL A 1 93 ? 12.206 3.002 7.006 1.00 80.00 93 VAL A CA 1
ATOM 740 C C . VAL A 1 93 ? 12.103 2.816 5.495 1.00 80.00 93 VAL A C 1
ATOM 742 O O . VAL A 1 93 ? 11.037 2.504 4.972 1.00 80.00 93 VAL A O 1
ATOM 745 N N . ILE A 1 94 ? 13.213 3.013 4.785 1.00 86.69 94 ILE A N 1
ATOM 746 C CA . ILE A 1 94 ? 13.258 2.879 3.325 1.00 86.69 94 ILE A CA 1
ATOM 747 C C . ILE A 1 94 ? 13.641 1.445 2.966 1.00 86.69 94 ILE A C 1
ATOM 749 O O . ILE A 1 94 ? 14.695 0.952 3.365 1.00 86.69 94 ILE A O 1
ATOM 753 N N . CYS A 1 95 ? 12.792 0.783 2.182 1.00 89.38 95 CYS A N 1
ATOM 754 C CA . CYS A 1 95 ? 13.073 -0.532 1.616 1.00 89.38 95 CYS A CA 1
ATOM 755 C C . CYS A 1 95 ? 12.286 -0.706 0.316 1.00 89.38 95 CYS A C 1
ATOM 757 O O . CYS A 1 95 ? 11.153 -1.181 0.322 1.00 89.38 95 CYS A O 1
ATOM 759 N N . GLU A 1 96 ? 12.888 -0.327 -0.811 1.00 89.81 96 GLU A N 1
ATOM 760 C CA . GLU A 1 96 ? 12.209 -0.305 -2.115 1.00 89.81 96 GLU A CA 1
ATOM 761 C C . GLU A 1 96 ? 11.744 -1.697 -2.577 1.00 89.81 96 GLU A C 1
ATOM 763 O O . GLU A 1 96 ? 10.715 -1.815 -3.236 1.00 89.81 96 GLU A O 1
ATOM 768 N N . VAL A 1 97 ? 12.448 -2.761 -2.173 1.00 90.50 97 VAL A N 1
ATOM 769 C CA . VAL A 1 97 ? 12.055 -4.152 -2.454 1.00 90.50 97 VAL A CA 1
ATOM 770 C C . VAL A 1 97 ? 10.752 -4.510 -1.739 1.00 90.50 97 VAL A C 1
ATOM 772 O O . VAL A 1 97 ? 9.802 -4.951 -2.383 1.00 90.50 97 VAL A O 1
ATOM 775 N N . ASN A 1 98 ? 10.676 -4.288 -0.423 1.00 90.62 98 ASN A N 1
ATOM 776 C CA . ASN A 1 98 ? 9.446 -4.545 0.328 1.00 90.62 98 ASN A CA 1
ATOM 777 C C . ASN A 1 98 ? 8.338 -3.598 -0.137 1.00 90.62 98 ASN A C 1
ATOM 779 O O . ASN A 1 98 ? 7.213 -4.030 -0.349 1.00 90.62 98 ASN A O 1
ATOM 783 N N . SER A 1 99 ? 8.664 -2.324 -0.345 1.00 93.06 99 SER A N 1
ATOM 784 C CA . SER A 1 99 ? 7.760 -1.320 -0.899 1.00 93.06 99 SER A CA 1
ATOM 785 C C . SER A 1 99 ? 7.062 -1.822 -2.165 1.00 93.06 99 SER A C 1
ATOM 787 O O . SER A 1 99 ? 5.830 -1.864 -2.209 1.00 93.06 99 SER A O 1
ATOM 789 N N . PHE A 1 100 ? 7.839 -2.313 -3.136 1.00 94.25 100 PHE A N 1
ATOM 790 C CA . PHE A 1 100 ? 7.316 -2.928 -4.350 1.00 94.25 100 PHE A CA 1
ATOM 791 C C . PHE A 1 100 ? 6.414 -4.126 -4.041 1.00 94.25 100 PHE A C 1
ATOM 793 O O . PHE A 1 100 ? 5.302 -4.193 -4.551 1.00 94.25 100 PHE A O 1
ATOM 800 N N . GLN A 1 101 ? 6.857 -5.057 -3.191 1.00 93.31 101 GLN A N 1
ATOM 801 C CA . GLN A 1 101 ? 6.086 -6.260 -2.859 1.00 93.31 101 GLN A CA 1
ATOM 802 C C . GLN A 1 101 ? 4.731 -5.933 -2.222 1.00 93.31 101 GLN A C 1
ATOM 804 O O . GLN A 1 101 ? 3.718 -6.477 -2.657 1.00 93.31 101 GLN A O 1
ATOM 809 N N . TYR A 1 102 ? 4.691 -5.041 -1.230 1.00 95.31 102 TYR A N 1
ATOM 810 C CA . TYR A 1 102 ? 3.439 -4.631 -0.592 1.00 95.31 102 TYR A CA 1
ATOM 811 C C . TYR A 1 102 ? 2.523 -3.929 -1.591 1.00 95.31 102 TYR A C 1
ATOM 813 O O . TYR A 1 102 ? 1.371 -4.328 -1.726 1.00 95.31 102 TYR A O 1
ATOM 821 N N . MET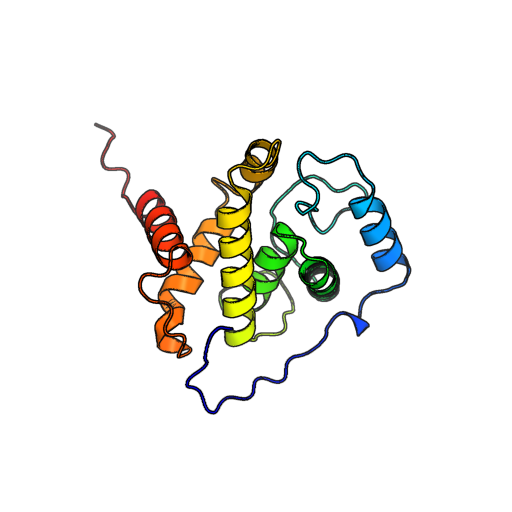 A 1 103 ? 3.015 -2.945 -2.350 1.00 96.12 103 MET A N 1
ATOM 822 C CA . MET A 1 103 ? 2.172 -2.271 -3.343 1.00 96.12 103 MET A CA 1
ATOM 823 C C . MET A 1 103 ? 1.654 -3.243 -4.404 1.00 96.12 103 MET A C 1
ATOM 825 O O . MET A 1 103 ? 0.462 -3.242 -4.695 1.00 96.12 103 MET A O 1
ATOM 829 N N . PHE A 1 104 ? 2.507 -4.127 -4.926 1.00 96.62 104 PHE A N 1
ATOM 830 C CA . PHE A 1 104 ? 2.104 -5.134 -5.903 1.00 96.62 104 PHE A CA 1
ATOM 831 C C . PHE A 1 104 ? 1.014 -6.057 -5.345 1.00 96.62 104 PHE A C 1
ATOM 833 O O . PHE A 1 104 ? 0.010 -6.292 -6.013 1.00 96.62 104 PHE A O 1
ATOM 840 N N . LEU A 1 105 ? 1.178 -6.554 -4.113 1.00 96.12 105 LEU A N 1
ATOM 841 C CA . LEU A 1 105 ? 0.177 -7.387 -3.443 1.00 96.12 105 LEU A CA 1
ATOM 842 C C . LEU A 1 105 ? -1.122 -6.623 -3.170 1.00 96.12 105 LEU A C 1
ATOM 844 O O . LEU A 1 105 ? -2.199 -7.184 -3.349 1.00 96.12 105 LEU A O 1
ATOM 848 N N . GLY A 1 106 ? -1.034 -5.353 -2.778 1.00 95.62 106 GLY A N 1
ATOM 849 C CA . GLY A 1 106 ? -2.195 -4.496 -2.560 1.00 95.62 106 GLY A CA 1
ATOM 850 C C . GLY A 1 106 ? -3.006 -4.307 -3.841 1.00 95.62 106 GLY A C 1
ATOM 851 O O . GLY A 1 106 ? -4.210 -4.547 -3.836 1.00 95.62 106 GLY A O 1
ATOM 852 N N . ILE A 1 107 ? -2.352 -3.972 -4.959 1.00 96.00 107 ILE A N 1
ATOM 853 C CA . ILE A 1 107 ? -3.021 -3.844 -6.263 1.00 96.00 107 ILE A CA 1
ATOM 854 C C . ILE A 1 107 ? -3.562 -5.199 -6.732 1.00 96.00 107 ILE A C 1
ATOM 856 O O . ILE A 1 107 ? -4.695 -5.275 -7.201 1.00 96.00 107 ILE A O 1
ATOM 860 N N . ALA A 1 108 ? -2.811 -6.290 -6.554 1.00 96.00 108 ALA A N 1
ATOM 861 C CA . ALA A 1 108 ? -3.298 -7.631 -6.874 1.00 96.00 108 ALA A CA 1
ATOM 862 C C . ALA A 1 108 ? -4.575 -7.972 -6.091 1.00 96.00 108 ALA A C 1
ATOM 864 O O . ALA A 1 108 ? -5.518 -8.512 -6.663 1.00 96.00 108 ALA A O 1
ATOM 865 N N . ALA A 1 109 ? -4.631 -7.620 -4.804 1.00 93.75 109 ALA A N 1
ATOM 866 C CA . ALA A 1 109 ? -5.815 -7.812 -3.978 1.00 93.75 109 ALA A CA 1
ATOM 867 C C . ALA A 1 109 ? -6.988 -6.940 -4.448 1.00 93.75 109 ALA A C 1
ATOM 869 O O . ALA A 1 109 ? -8.118 -7.426 -4.474 1.00 93.75 109 ALA A O 1
ATOM 870 N N . LEU A 1 110 ? -6.737 -5.698 -4.889 1.00 92.44 110 LEU A N 1
ATOM 871 C CA . LEU A 1 110 ? -7.786 -4.869 -5.490 1.00 92.44 110 LEU A CA 1
ATOM 872 C C . LEU A 1 110 ? -8.394 -5.533 -6.729 1.00 92.44 110 LEU A C 1
ATOM 874 O O . LEU A 1 110 ? -9.613 -5.640 -6.846 1.00 92.44 110 LEU A O 1
ATOM 878 N N . LEU A 1 111 ? -7.538 -6.011 -7.633 1.00 92.31 111 LEU A N 1
ATOM 879 C CA . LEU A 1 111 ? -7.962 -6.691 -8.854 1.00 92.31 111 LEU A CA 1
ATOM 880 C C . LEU A 1 111 ? -8.658 -8.020 -8.555 1.00 92.31 111 LEU A C 1
ATOM 882 O O . LEU A 1 111 ? -9.585 -8.397 -9.264 1.00 92.31 111 LEU A O 1
ATOM 886 N N . TYR A 1 112 ? -8.254 -8.729 -7.505 1.00 92.12 112 TYR A N 1
ATOM 887 C CA . TYR A 1 112 ? -8.897 -9.978 -7.107 1.00 92.12 112 TYR A CA 1
ATOM 888 C C . TYR A 1 112 ? -10.318 -9.745 -6.568 1.00 92.12 112 TYR A C 1
ATOM 890 O O . TYR A 1 112 ? -11.251 -10.427 -6.987 1.00 92.12 112 TYR A O 1
ATOM 898 N N . HIS A 1 113 ? -10.499 -8.742 -5.705 1.00 90.12 113 HIS A N 1
ATOM 899 C CA . HIS A 1 113 ? -11.765 -8.463 -5.019 1.00 90.12 113 HIS A CA 1
ATOM 900 C C . HIS A 1 113 ? -12.718 -7.527 -5.786 1.00 90.12 113 HIS A C 1
ATOM 902 O O . HIS A 1 113 ? -13.813 -7.247 -5.305 1.00 90.12 113 HIS A O 1
ATOM 908 N N . HIS A 1 114 ? -12.369 -7.071 -6.998 1.00 85.38 114 HIS A N 1
ATOM 909 C CA . HIS A 1 114 ? -13.148 -6.060 -7.739 1.00 85.38 114 HIS A CA 1
ATOM 910 C C . HIS A 1 114 ? -14.632 -6.405 -7.979 1.00 85.38 114 HIS A C 1
ATOM 912 O O . HIS A 1 114 ? -15.431 -5.505 -8.239 1.00 85.38 114 HIS A O 1
ATOM 918 N N . ARG A 1 115 ? -15.008 -7.690 -7.917 1.00 84.19 115 ARG A N 1
ATOM 919 C CA . ARG A 1 115 ? -16.390 -8.169 -8.121 1.00 84.19 115 ARG A CA 1
ATOM 920 C C . ARG A 1 115 ? -17.163 -8.393 -6.828 1.00 84.19 115 ARG A C 1
ATOM 922 O O . ARG A 1 115 ? -18.350 -8.717 -6.893 1.00 84.19 115 ARG A O 1
ATOM 929 N N . ASP A 1 116 ? -16.517 -8.251 -5.679 1.00 87.44 116 ASP A N 1
ATOM 930 C CA . ASP A 1 116 ? -17.146 -8.536 -4.401 1.00 87.44 116 ASP A CA 1
ATOM 931 C C . ASP A 1 116 ? -18.200 -7.477 -4.078 1.00 87.44 116 ASP A C 1
ATOM 933 O O . ASP A 1 116 ? -18.066 -6.279 -4.356 1.00 87.44 116 ASP A O 1
ATOM 937 N N . ARG A 1 117 ? -19.311 -7.931 -3.495 1.00 80.44 117 ARG A N 1
ATOM 938 C CA . ARG A 1 117 ? -20.428 -7.049 -3.164 1.00 80.44 117 ARG A CA 1
ATOM 939 C C . ARG A 1 117 ? -19.963 -6.013 -2.142 1.00 80.44 117 ARG A C 1
ATOM 941 O O . ARG A 1 117 ? -19.462 -6.379 -1.091 1.00 80.44 117 ARG A O 1
ATOM 948 N N . GLY A 1 118 ? -20.168 -4.734 -2.451 1.00 78.00 118 GLY A N 1
ATOM 949 C CA . GLY A 1 118 ? -19.755 -3.623 -1.589 1.00 78.00 118 GLY A CA 1
ATOM 950 C C . GLY A 1 118 ? -18.312 -3.159 -1.806 1.00 78.00 118 GLY A C 1
ATOM 951 O O . GLY A 1 118 ? -17.986 -2.040 -1.424 1.00 78.00 118 GLY A O 1
ATOM 952 N N . PHE A 1 119 ? -17.483 -3.927 -2.519 1.00 83.31 119 PHE A N 1
ATOM 953 C CA . PHE A 1 119 ? -16.101 -3.547 -2.814 1.00 83.31 119 PHE A CA 1
ATOM 954 C C . PHE A 1 119 ? -16.006 -2.266 -3.651 1.00 83.31 119 PHE A C 1
ATOM 956 O O . PHE A 1 119 ? -15.188 -1.394 -3.376 1.00 83.31 119 PHE A O 1
ATOM 963 N N . TYR A 1 120 ? -16.903 -2.104 -4.628 1.00 81.75 120 TYR A N 1
ATOM 964 C CA . TYR A 1 120 ? -16.967 -0.891 -5.448 1.00 81.75 120 TYR A CA 1
ATOM 965 C C . TYR A 1 120 ? -17.208 0.385 -4.625 1.00 81.75 120 TYR A C 1
ATOM 967 O O . TYR A 1 120 ? -16.707 1.441 -4.992 1.00 81.75 120 TYR A O 1
ATOM 975 N N . HIS A 1 121 ? -17.949 0.301 -3.514 1.00 81.69 121 HIS A N 1
ATOM 976 C CA . HIS A 1 121 ? -18.178 1.462 -2.652 1.00 81.69 121 HIS A CA 1
ATOM 977 C C . HIS A 1 121 ? -16.889 1.884 -1.942 1.00 81.69 121 HIS A C 1
ATOM 979 O O . HIS A 1 121 ? -16.540 3.058 -1.938 1.00 81.69 121 HIS A O 1
ATOM 985 N N . GLU A 1 122 ? -16.140 0.910 -1.429 1.00 81.31 122 GLU A N 1
ATOM 986 C CA . GLU A 1 122 ? -14.858 1.141 -0.759 1.00 81.31 122 GLU A CA 1
ATOM 987 C C . GLU A 1 122 ? -13.782 1.668 -1.724 1.00 81.31 122 GLU A C 1
ATOM 989 O O . GLU A 1 122 ? -12.959 2.519 -1.383 1.00 81.31 122 GLU A O 1
ATOM 994 N N . LEU A 1 123 ? -13.817 1.205 -2.976 1.00 82.62 123 LEU A N 1
ATOM 995 C CA . LEU A 1 123 ? -12.916 1.657 -4.032 1.00 82.62 123 LEU A CA 1
ATOM 996 C C . LEU A 1 123 ? -13.003 3.163 -4.310 1.00 82.62 123 LEU A C 1
ATOM 998 O O . LEU A 1 123 ? -12.013 3.740 -4.760 1.00 82.62 123 LEU A O 1
ATOM 1002 N N . GLN A 1 124 ? -14.134 3.815 -4.030 1.00 79.88 124 GLN A N 1
ATOM 1003 C CA . GLN A 1 124 ? -14.311 5.251 -4.281 1.00 79.88 124 GLN A CA 1
ATOM 1004 C C . GLN A 1 124 ? -13.316 6.119 -3.499 1.00 79.88 124 GLN A C 1
ATOM 1006 O O . GLN A 1 124 ? -12.978 7.209 -3.944 1.00 79.88 124 GLN A O 1
ATOM 1011 N N . PHE A 1 125 ? -12.804 5.626 -2.370 1.00 76.62 125 PHE A N 1
ATOM 1012 C CA . PHE A 1 125 ? -11.793 6.324 -1.574 1.00 76.62 125 PHE A CA 1
ATOM 1013 C C . PHE A 1 125 ? -10.365 6.155 -2.123 1.00 76.62 125 PHE A C 1
ATOM 1015 O O . PHE A 1 125 ? -9.467 6.915 -1.753 1.00 76.62 125 PHE A O 1
ATOM 1022 N N . LEU A 1 126 ? -10.147 5.161 -2.993 1.00 82.50 126 LEU A N 1
ATOM 1023 C CA . LEU A 1 126 ? -8.868 4.895 -3.658 1.00 82.50 126 LEU A CA 1
ATOM 1024 C C . LEU A 1 126 ? -8.799 5.514 -5.057 1.00 82.50 126 LEU A C 1
ATOM 1026 O O . LEU A 1 126 ? -7.782 6.105 -5.417 1.00 82.50 126 LEU A O 1
ATOM 1030 N N . TYR A 1 127 ? -9.852 5.357 -5.862 1.00 78.06 127 TYR A N 1
ATOM 1031 C CA . TYR A 1 127 ? -9.879 5.863 -7.235 1.00 78.06 127 TYR A CA 1
ATOM 1032 C C . TYR A 1 127 ? -9.948 7.393 -7.263 1.00 78.06 127 TYR A C 1
ATOM 1034 O O . TYR A 1 127 ? -10.631 8.016 -6.456 1.00 78.06 127 TYR A O 1
ATOM 1042 N N . GLY A 1 128 ? -9.205 8.009 -8.185 1.00 72.56 128 GLY A N 1
ATOM 1043 C CA . GLY A 1 128 ? -9.045 9.468 -8.248 1.00 72.56 128 GLY A CA 1
ATOM 1044 C C . GLY A 1 128 ? -8.100 10.043 -7.185 1.00 72.56 128 GLY A C 1
ATOM 1045 O O . GLY A 1 128 ? -7.835 11.244 -7.182 1.00 72.56 128 GLY A O 1
ATOM 1046 N N . ASN A 1 129 ? -7.548 9.205 -6.301 1.00 82.19 129 ASN A N 1
ATOM 1047 C CA . ASN A 1 129 ? -6.553 9.626 -5.329 1.00 82.19 129 ASN A CA 1
ATOM 1048 C C . ASN A 1 129 ? -5.149 9.628 -5.949 1.00 82.19 129 ASN A C 1
ATOM 1050 O O . ASN A 1 129 ? -4.683 8.627 -6.496 1.00 82.19 129 ASN A O 1
ATOM 1054 N N . MET A 1 130 ? -4.433 10.741 -5.786 1.00 87.44 130 MET A N 1
ATOM 1055 C CA . MET A 1 130 ? -3.066 10.902 -6.286 1.00 87.44 130 MET A CA 1
ATOM 1056 C C . MET A 1 130 ? -2.091 9.854 -5.717 1.00 87.44 130 MET A C 1
ATOM 1058 O O . MET A 1 130 ? -1.092 9.530 -6.355 1.00 87.44 130 MET A O 1
ATOM 1062 N N . LEU A 1 131 ? -2.362 9.294 -4.535 1.00 90.12 131 LEU A N 1
ATOM 1063 C CA . LEU A 1 131 ? -1.547 8.225 -3.957 1.00 90.12 131 LEU A CA 1
ATOM 1064 C C . LEU A 1 131 ? -1.557 6.961 -4.807 1.00 90.12 131 LEU A C 1
ATOM 1066 O O . LEU A 1 131 ? -0.492 6.391 -5.024 1.00 90.12 131 LEU A O 1
ATOM 1070 N N . LEU A 1 132 ? -2.720 6.553 -5.323 1.00 91.94 132 LEU A N 1
ATOM 1071 C CA . LEU A 1 132 ? -2.813 5.368 -6.173 1.00 91.94 132 LEU A CA 1
ATOM 1072 C C . LEU A 1 132 ? -1.980 5.556 -7.447 1.00 91.94 132 LEU A C 1
ATOM 1074 O O . LEU A 1 132 ? -1.185 4.687 -7.794 1.00 91.94 132 LEU A O 1
ATOM 1078 N N . TYR A 1 133 ? -2.073 6.730 -8.077 1.00 92.25 133 TYR A N 1
ATOM 1079 C CA . TYR A 1 133 ? -1.232 7.089 -9.221 1.00 92.25 133 TYR A CA 1
ATOM 1080 C C . TYR A 1 133 ? 0.267 7.006 -8.889 1.00 92.25 133 TYR A C 1
ATOM 1082 O O . TYR A 1 133 ? 1.026 6.364 -9.616 1.00 92.25 133 TYR A O 1
ATOM 1090 N N . LYS A 1 134 ? 0.705 7.594 -7.766 1.00 93.38 134 LYS A N 1
ATOM 1091 C CA . LYS A 1 134 ? 2.114 7.546 -7.339 1.00 93.38 134 LYS A CA 1
ATOM 1092 C C . LYS A 1 134 ? 2.589 6.110 -7.085 1.00 93.38 134 LYS A C 1
ATOM 1094 O O . LYS A 1 134 ? 3.689 5.750 -7.495 1.00 93.38 134 LYS A O 1
ATOM 1099 N N . MET A 1 135 ? 1.748 5.271 -6.480 1.00 95.12 135 MET A N 1
ATOM 1100 C CA . MET A 1 135 ? 2.028 3.845 -6.269 1.00 95.12 135 MET A CA 1
ATOM 1101 C C . MET A 1 135 ? 2.183 3.095 -7.599 1.00 95.12 135 MET A C 1
ATOM 1103 O O . MET A 1 135 ? 3.161 2.371 -7.789 1.00 95.12 135 MET A O 1
ATOM 1107 N N . CYS A 1 136 ? 1.262 3.300 -8.545 1.00 95.44 136 CYS A N 1
ATOM 1108 C CA . CYS A 1 136 ? 1.324 2.697 -9.877 1.00 95.44 136 CYS A CA 1
ATOM 1109 C C . CYS A 1 136 ? 2.581 3.138 -10.640 1.00 95.44 136 CYS A C 1
ATOM 1111 O O . CYS A 1 136 ? 3.284 2.297 -11.205 1.00 95.44 136 CYS A O 1
ATOM 1113 N N . ARG A 1 137 ? 2.927 4.431 -10.594 1.00 94.62 137 ARG A N 1
ATOM 1114 C CA . ARG A 1 137 ? 4.173 4.950 -11.180 1.00 94.62 137 ARG A CA 1
ATOM 1115 C C . ARG A 1 137 ? 5.409 4.306 -10.582 1.00 94.62 137 ARG A C 1
ATOM 1117 O O . ARG A 1 137 ? 6.292 3.888 -11.334 1.00 94.62 137 ARG A O 1
ATOM 1124 N N . PHE A 1 138 ? 5.457 4.193 -9.258 1.00 94.75 138 PHE A N 1
ATOM 1125 C CA . PHE A 1 138 ? 6.561 3.530 -8.584 1.00 94.75 138 PHE A CA 1
ATOM 1126 C C . PHE A 1 138 ? 6.697 2.075 -9.056 1.00 94.75 138 PHE A C 1
ATOM 1128 O O . PHE A 1 138 ? 7.800 1.655 -9.401 1.00 94.75 138 PHE A O 1
ATOM 1135 N N . LEU A 1 139 ? 5.604 1.305 -9.124 1.00 95.38 139 LEU A N 1
ATOM 1136 C CA . LEU A 1 139 ? 5.653 -0.088 -9.586 1.00 95.38 139 LEU A CA 1
ATOM 1137 C C . LEU A 1 139 ? 6.201 -0.195 -11.018 1.00 95.38 139 LEU A C 1
ATOM 1139 O O . LEU A 1 139 ? 7.102 -0.996 -11.271 1.00 95.38 139 LEU A O 1
ATOM 1143 N N . ILE A 1 140 ? 5.728 0.644 -11.942 1.00 94.19 140 ILE A N 1
ATOM 1144 C CA . ILE A 1 140 ? 6.202 0.651 -13.337 1.00 94.19 140 ILE A CA 1
ATOM 1145 C C . ILE A 1 140 ? 7.701 0.952 -13.410 1.00 94.19 140 ILE A C 1
ATOM 1147 O O . ILE A 1 140 ? 8.448 0.211 -14.051 1.00 94.19 140 ILE A O 1
ATOM 1151 N N . ALA A 1 141 ? 8.150 2.014 -12.738 1.00 92.25 141 ALA A N 1
ATOM 1152 C CA . ALA A 1 141 ? 9.538 2.462 -12.803 1.00 92.25 141 ALA A CA 1
ATOM 1153 C C . ALA A 1 141 ? 10.520 1.460 -12.171 1.00 92.25 141 ALA A C 1
ATOM 1155 O O . ALA A 1 141 ? 11.684 1.388 -12.570 1.00 92.25 141 ALA A O 1
ATOM 1156 N N . ASN A 1 142 ? 10.063 0.683 -11.185 1.00 91.00 142 ASN A N 1
ATOM 1157 C CA . ASN A 1 142 ? 10.948 -0.100 -10.330 1.00 91.00 142 ASN A CA 1
ATOM 1158 C C . ASN A 1 142 ? 10.905 -1.611 -10.566 1.00 91.00 142 ASN A C 1
ATOM 1160 O O . ASN A 1 142 ? 11.795 -2.296 -10.070 1.00 91.00 142 ASN A O 1
ATOM 1164 N N . ASN A 1 143 ? 9.959 -2.127 -11.358 1.00 88.56 143 ASN A N 1
ATOM 1165 C CA . ASN A 1 143 ? 9.845 -3.558 -11.668 1.00 88.56 143 ASN A CA 1
ATOM 1166 C C . ASN A 1 143 ? 11.179 -4.160 -12.150 1.00 88.56 143 ASN A C 1
ATOM 1168 O O . ASN A 1 143 ? 11.803 -4.956 -11.449 1.00 88.56 143 ASN A O 1
ATOM 1172 N N . ALA A 1 144 ? 11.678 -3.701 -13.302 1.00 86.38 144 ALA A N 1
ATOM 1173 C CA . ALA A 1 144 ? 12.933 -4.202 -13.860 1.00 86.38 144 ALA A CA 1
ATOM 1174 C C . ALA A 1 144 ? 14.155 -3.794 -13.019 1.00 86.38 144 ALA A C 1
ATOM 1176 O O . ALA A 1 144 ? 15.074 -4.591 -12.838 1.00 86.38 144 ALA A O 1
ATOM 1177 N N . ARG A 1 145 ? 14.160 -2.568 -12.472 1.00 87.56 145 ARG A N 1
ATOM 1178 C CA . ARG A 1 145 ? 15.287 -2.028 -11.690 1.00 87.56 145 ARG A CA 1
ATOM 1179 C C . ARG A 1 145 ? 15.558 -2.839 -10.423 1.00 87.56 145 ARG A C 1
ATOM 1181 O O . ARG A 1 145 ? 16.714 -3.050 -10.073 1.00 87.56 145 ARG A O 1
ATOM 1188 N N . LEU A 1 146 ? 14.504 -3.284 -9.743 1.00 85.44 146 LEU A N 1
ATOM 1189 C CA . LEU A 1 146 ? 14.597 -4.097 -8.529 1.00 85.44 146 LEU A CA 1
ATOM 1190 C C . LEU A 1 146 ? 14.717 -5.601 -8.831 1.00 85.44 146 LEU A C 1
ATOM 1192 O O . LEU A 1 146 ? 14.779 -6.407 -7.904 1.00 85.44 146 LEU A O 1
ATOM 1196 N N . GLY A 1 147 ? 14.776 -5.987 -10.110 1.00 83.31 147 GLY A N 1
ATOM 1197 C CA . GLY A 1 147 ? 14.936 -7.377 -10.531 1.00 83.31 147 GLY A CA 1
ATOM 1198 C C . GLY A 1 147 ? 13.666 -8.219 -10.410 1.00 83.31 147 GLY A C 1
ATOM 1199 O O . GLY A 1 147 ? 13.766 -9.446 -10.379 1.00 83.31 147 GLY A O 1
ATOM 1200 N N . PHE A 1 148 ? 12.491 -7.586 -10.342 1.00 81.50 148 PHE A N 1
ATOM 1201 C CA . PHE A 1 148 ? 11.209 -8.266 -10.468 1.00 81.50 148 PHE A CA 1
ATOM 1202 C C . PHE A 1 148 ? 10.905 -8.496 -11.956 1.00 81.50 148 PHE A C 1
ATOM 1204 O O . PHE A 1 148 ? 11.071 -7.606 -12.791 1.00 81.50 148 PHE A O 1
ATOM 1211 N N . ASN A 1 149 ? 10.479 -9.710 -12.314 1.00 82.19 149 ASN A N 1
ATOM 1212 C CA . ASN A 1 149 ? 10.139 -10.065 -13.696 1.00 82.19 149 ASN A CA 1
ATOM 1213 C C . ASN A 1 149 ? 8.642 -10.361 -13.846 1.00 82.19 149 ASN A C 1
ATOM 1215 O O . ASN A 1 149 ? 8.246 -11.452 -14.244 1.00 82.19 149 ASN A O 1
ATOM 1219 N N . VAL A 1 150 ? 7.802 -9.388 -13.488 1.00 86.56 150 VAL A N 1
ATOM 1220 C CA . VAL A 1 150 ? 6.331 -9.499 -13.570 1.00 86.56 150 VAL A CA 1
ATOM 1221 C C . VAL A 1 150 ? 5.752 -8.722 -14.758 1.00 86.56 150 VAL A C 1
ATOM 1223 O O . VAL A 1 150 ? 4.642 -8.199 -14.701 1.00 86.56 150 VAL A O 1
ATOM 1226 N N . ASN A 1 151 ? 6.511 -8.633 -15.854 1.00 81.44 151 ASN A N 1
ATOM 1227 C CA . ASN A 1 151 ? 6.033 -8.024 -17.098 1.00 81.44 151 ASN A CA 1
ATOM 1228 C C . ASN A 1 151 ? 4.834 -8.812 -17.655 1.00 81.44 151 ASN A C 1
ATOM 1230 O O . ASN A 1 151 ? 4.865 -10.040 -17.677 1.00 81.44 151 ASN A O 1
ATOM 1234 N N . GLY A 1 152 ? 3.786 -8.109 -18.095 1.00 85.56 152 GLY A N 1
ATOM 1235 C CA . GLY A 1 152 ? 2.535 -8.727 -18.565 1.00 85.56 152 GLY A CA 1
ATOM 1236 C C . GLY A 1 152 ? 1.656 -9.310 -17.452 1.00 85.56 152 GLY A C 1
ATOM 1237 O O . GLY A 1 152 ? 0.694 -10.016 -17.730 1.00 85.56 152 GLY A O 1
ATOM 1238 N N . HIS A 1 153 ? 1.980 -9.060 -16.179 1.00 94.38 153 HIS A N 1
ATOM 1239 C CA . HIS A 1 153 ? 1.069 -9.384 -15.086 1.00 94.38 153 HIS A CA 1
ATOM 1240 C C . HIS A 1 153 ? -0.087 -8.364 -15.053 1.00 94.38 153 HIS A C 1
ATOM 1242 O O . HIS A 1 153 ? 0.198 -7.169 -15.171 1.00 94.38 153 HIS A O 1
ATOM 1248 N N . PRO A 1 154 ? -1.344 -8.768 -14.770 1.00 95.44 154 PRO A N 1
ATOM 1249 C CA . PRO A 1 154 ? -2.497 -7.854 -14.738 1.00 95.44 154 PRO A CA 1
ATOM 1250 C C . PRO A 1 154 ? -2.320 -6.627 -13.832 1.00 95.44 154 PRO A C 1
ATOM 1252 O O . PRO A 1 154 ? -2.840 -5.555 -14.106 1.00 95.44 154 PRO A O 1
ATOM 1255 N N . VAL A 1 155 ? -1.540 -6.763 -12.755 1.00 96.00 155 VAL A N 1
ATOM 1256 C CA . VAL A 1 155 ? -1.154 -5.634 -11.883 1.00 96.00 155 VAL A CA 1
ATOM 1257 C C . VAL A 1 155 ? -0.372 -4.565 -12.644 1.00 96.00 155 VAL A C 1
ATOM 1259 O O . VAL A 1 155 ? -0.626 -3.380 -12.457 1.00 96.00 155 VAL A O 1
ATOM 1262 N N . MET A 1 156 ? 0.587 -4.969 -13.479 1.00 95.69 156 MET A N 1
ATOM 1263 C CA . MET A 1 156 ? 1.409 -4.034 -14.245 1.00 95.69 156 MET A CA 1
ATOM 1264 C C . MET A 1 156 ? 0.600 -3.374 -15.360 1.00 95.69 156 MET A C 1
ATOM 1266 O O . MET A 1 156 ? 0.764 -2.178 -15.573 1.00 95.69 156 MET A O 1
ATOM 1270 N N . GLU A 1 157 ? -0.289 -4.126 -16.015 1.00 94.88 157 GLU A N 1
ATOM 1271 C CA . GLU A 1 157 ? -1.224 -3.603 -17.023 1.00 94.88 157 GLU A CA 1
ATOM 1272 C C . GLU A 1 157 ? -2.155 -2.553 -16.403 1.00 94.88 157 GLU A C 1
ATOM 1274 O O . GLU A 1 157 ? -2.190 -1.415 -16.860 1.00 94.88 157 GLU A O 1
ATOM 1279 N N . PHE A 1 158 ? -2.787 -2.877 -15.271 1.00 94.38 158 PHE A N 1
ATOM 1280 C CA . PHE A 1 158 ? -3.604 -1.929 -14.511 1.00 94.38 158 PHE A CA 1
ATOM 1281 C C . PHE A 1 158 ? -2.827 -0.663 -14.126 1.00 94.38 158 PHE A C 1
ATOM 1283 O O . PHE A 1 158 ? -3.318 0.451 -14.283 1.00 94.38 158 PHE A O 1
ATOM 1290 N N . CYS A 1 159 ? -1.592 -0.809 -13.633 1.00 94.75 159 CYS A N 1
ATOM 1291 C CA . CYS A 1 159 ? -0.778 0.353 -13.279 1.00 94.75 159 CYS A CA 1
ATOM 1292 C C . CYS A 1 159 ? -0.495 1.238 -14.499 1.00 94.75 159 CYS A C 1
ATOM 1294 O O . CYS A 1 159 ? -0.483 2.459 -14.363 1.00 94.75 159 CYS A O 1
ATOM 1296 N N . GLN A 1 160 ? -0.249 0.644 -15.671 1.00 94.25 160 GLN A N 1
ATOM 1297 C CA . GLN A 1 160 ? -0.024 1.394 -16.907 1.00 94.25 160 GLN A CA 1
ATOM 1298 C C . GLN A 1 160 ? -1.269 2.180 -17.317 1.00 94.25 160 GLN A C 1
ATOM 1300 O O . GLN A 1 160 ? -1.130 3.353 -17.649 1.00 94.25 160 GLN A O 1
ATOM 1305 N N . GLU A 1 161 ? -2.456 1.578 -17.236 1.00 91.50 161 GLU A N 1
ATOM 1306 C CA . GLU A 1 161 ? -3.730 2.252 -17.521 1.00 91.50 161 GLU A CA 1
ATOM 1307 C C . GLU A 1 161 ? -3.946 3.452 -16.587 1.00 91.50 161 GLU A C 1
ATOM 1309 O O . GLU A 1 161 ? -4.125 4.573 -17.060 1.00 91.50 161 GLU A O 1
ATOM 1314 N N . VAL A 1 162 ? -3.803 3.254 -15.270 1.00 90.25 162 VAL A N 1
ATOM 1315 C CA . VAL A 1 162 ? -3.952 4.326 -14.265 1.00 90.25 162 VAL A CA 1
ATOM 1316 C C . VAL A 1 162 ? -2.997 5.494 -14.520 1.00 90.25 162 VAL A C 1
ATOM 1318 O O . VAL A 1 162 ? -3.365 6.654 -14.342 1.00 90.25 162 VAL A O 1
ATOM 1321 N N . VAL A 1 163 ? -1.750 5.214 -14.906 1.00 90.56 163 VAL A N 1
ATOM 1322 C CA . VAL A 1 163 ? -0.755 6.267 -15.160 1.00 90.56 163 VAL A CA 1
ATOM 1323 C C . VAL A 1 163 ? -1.012 6.969 -16.489 1.00 90.56 163 VAL A C 1
ATOM 1325 O O . VAL A 1 163 ? -0.906 8.192 -16.546 1.00 90.56 163 VAL A O 1
ATOM 1328 N N . GLN A 1 164 ? -1.392 6.230 -17.534 1.00 85.88 164 GLN A N 1
ATOM 1329 C CA . GLN A 1 164 ? -1.719 6.809 -18.835 1.00 85.88 164 GLN A CA 1
ATOM 1330 C C . GLN A 1 164 ? -2.909 7.760 -18.747 1.00 85.88 164 GLN A C 1
ATOM 1332 O O . GLN A 1 164 ? -2.813 8.847 -19.300 1.00 85.88 164 GLN A O 1
ATOM 1337 N N . GLU A 1 165 ? -3.977 7.402 -18.029 1.00 71.44 165 GLU A N 1
ATOM 1338 C CA . GLU A 1 165 ? -5.168 8.251 -17.868 1.00 71.44 165 GLU A CA 1
ATOM 1339 C C . GLU A 1 165 ? -4.863 9.610 -17.219 1.00 71.44 165 GLU A C 1
ATOM 1341 O O . GLU A 1 165 ? -5.477 10.613 -17.576 1.00 71.44 165 GLU A O 1
ATOM 1346 N N . VAL A 1 166 ? -3.904 9.657 -16.291 1.00 68.69 166 VAL A N 1
ATOM 1347 C CA . VAL A 1 166 ? -3.513 10.892 -15.591 1.00 68.69 166 VAL A CA 1
ATOM 1348 C C . VAL A 1 166 ? -2.483 11.699 -16.386 1.00 68.69 166 VAL A C 1
ATOM 1350 O O . VAL A 1 166 ? -2.497 12.928 -16.337 1.00 68.69 166 VAL A O 1
ATOM 1353 N N . ASP A 1 167 ? -1.602 11.025 -17.129 1.00 63.78 167 ASP A N 1
ATOM 1354 C CA . ASP A 1 167 ? -0.575 11.665 -17.955 1.00 63.78 167 ASP A CA 1
ATOM 1355 C C . ASP A 1 167 ? -1.097 12.085 -19.347 1.00 63.78 167 ASP A C 1
ATOM 1357 O O . ASP A 1 167 ? -0.356 12.735 -20.092 1.00 63.78 167 ASP A O 1
ATOM 1361 N N . VAL A 1 168 ? -2.354 11.774 -19.719 1.00 54.81 168 VAL A N 1
ATOM 1362 C CA . VAL A 1 168 ? -2.989 12.378 -20.904 1.00 54.81 168 VAL A CA 1
ATOM 1363 C C . VAL A 1 168 ? -3.071 13.888 -20.657 1.00 54.81 168 VAL A C 1
ATOM 1365 O O . VAL A 1 168 ? -3.799 14.325 -19.764 1.00 54.81 168 VAL A O 1
ATOM 1368 N N . PRO A 1 169 ? -2.352 14.728 -21.426 1.00 47.47 169 PRO A N 1
ATOM 1369 C CA . PRO A 1 169 ? -2.506 16.164 -21.291 1.00 47.47 169 PRO A CA 1
ATOM 1370 C C . PRO A 1 169 ? -3.957 16.503 -21.620 1.00 47.47 169 PRO A C 1
ATOM 1372 O O . PRO A 1 169 ? -4.473 16.007 -22.624 1.00 47.47 169 PRO A O 1
ATOM 1375 N N . ASN A 1 170 ? -4.588 17.361 -20.811 1.00 44.47 170 ASN A N 1
ATOM 1376 C CA . ASN A 1 170 ? -5.829 18.059 -21.155 1.00 44.47 170 ASN A CA 1
ATOM 1377 C C . ASN A 1 170 ? -5.656 18.726 -22.533 1.00 44.47 170 ASN A C 1
ATOM 1379 O O . ASN A 1 170 ? -5.251 19.876 -22.651 1.00 44.47 170 ASN A O 1
ATOM 1383 N N . THR A 1 171 ? -5.904 17.963 -23.589 1.00 43.44 171 THR A N 1
ATOM 1384 C CA . THR A 1 171 ? -5.905 18.363 -25.000 1.00 43.44 171 THR A CA 1
ATOM 1385 C C . THR A 1 171 ? -7.325 18.265 -25.541 1.00 43.44 171 THR A C 1
ATOM 1387 O O . THR A 1 171 ? -7.555 18.059 -26.727 1.00 43.44 171 THR A O 1
ATOM 1390 N N . LEU A 1 172 ? -8.289 18.437 -24.639 1.00 44.75 172 LEU A N 1
ATOM 1391 C CA . LEU A 1 172 ? -9.699 18.621 -24.921 1.00 44.75 172 LEU A CA 1
ATOM 1392 C C . LEU A 1 172 ? -10.207 19.732 -24.008 1.00 44.75 172 LEU A C 1
ATOM 1394 O O . LEU A 1 172 ? -10.917 19.480 -23.049 1.00 44.75 172 LEU A O 1
ATOM 1398 N N . ASP A 1 173 ? -9.773 20.951 -24.304 1.00 37.88 173 ASP A N 1
ATOM 1399 C CA . ASP A 1 173 ? -10.623 22.132 -24.211 1.00 37.88 173 ASP A CA 1
ATOM 1400 C C . ASP A 1 173 ? -10.101 23.161 -25.224 1.00 37.88 173 ASP A C 1
ATOM 1402 O O . ASP A 1 173 ? -9.115 23.856 -24.992 1.00 37.88 173 ASP A O 1
ATOM 1406 N N . SER A 1 174 ? -10.731 23.090 -26.401 1.00 38.34 174 SER A N 1
ATOM 1407 C CA . SER A 1 174 ? -11.266 24.196 -27.215 1.00 38.34 174 SER A CA 1
ATOM 1408 C C . SER A 1 174 ? -10.465 25.496 -27.329 1.00 38.34 174 SER A C 1
ATOM 1410 O O . SER A 1 174 ? -10.455 26.284 -26.359 1.00 38.34 174 SER A O 1
#

Mean predicted aligned error: 7.74 Å